Protein AF-A0AAN7I300-F1 (afdb_monomer_lite)

Radius of gyration: 16.45 Å; chains: 1; bounding box: 47×32×44 Å

Structure (mmCIF, N/CA/C/O backbone):
data_AF-A0AAN7I300-F1
#
_entry.id   AF-A0AAN7I300-F1
#
loop_
_atom_site.group_PDB
_atom_site.id
_atom_site.type_symbol
_atom_site.label_atom_id
_atom_site.label_alt_id
_atom_site.label_comp_id
_atom_site.label_asym_id
_atom_site.label_entity_id
_atom_site.label_seq_id
_atom_site.pdbx_PDB_ins_code
_atom_site.Cartn_x
_atom_site.Cartn_y
_atom_site.Cartn_z
_atom_site.occupancy
_atom_site.B_iso_or_equiv
_atom_site.auth_seq_id
_atom_site.auth_comp_id
_atom_site.auth_asym_id
_atom_site.auth_atom_id
_atom_site.pdbx_PDB_model_num
ATOM 1 N N . MET A 1 1 ? -17.670 -2.021 -3.461 1.00 69.38 1 MET A N 1
ATOM 2 C CA . MET A 1 1 ? -17.839 -1.219 -2.233 1.00 69.38 1 MET A CA 1
ATOM 3 C C . MET A 1 1 ? -18.799 -1.901 -1.283 1.00 69.38 1 MET A C 1
ATOM 5 O O . MET A 1 1 ? -18.322 -2.467 -0.312 1.00 69.38 1 MET A O 1
ATOM 9 N N . ASP A 1 2 ? -20.076 -2.029 -1.643 1.00 71.69 2 ASP A N 1
ATOM 10 C CA . ASP A 1 2 ? -21.124 -2.642 -0.813 1.00 71.69 2 ASP A CA 1
ATOM 11 C C . ASP A 1 2 ? -20.768 -3.980 -0.165 1.00 71.69 2 ASP A C 1
ATOM 13 O O . ASP A 1 2 ? -21.020 -4.165 1.016 1.00 71.69 2 ASP A O 1
ATOM 17 N N . ALA A 1 3 ? -20.178 -4.921 -0.905 1.00 71.38 3 ALA A N 1
ATOM 18 C CA . ALA A 1 3 ? -19.817 -6.221 -0.337 1.00 71.38 3 ALA A CA 1
ATOM 19 C C . ALA A 1 3 ? -18.744 -6.105 0.759 1.00 71.38 3 ALA A C 1
ATOM 21 O O . ALA A 1 3 ? -18.818 -6.797 1.769 1.00 71.38 3 ALA A O 1
ATOM 22 N N . PHE A 1 4 ? -17.764 -5.213 0.583 1.00 72.44 4 PHE A N 1
ATOM 23 C CA . PHE A 1 4 ? -16.735 -4.990 1.593 1.00 72.44 4 PHE A CA 1
ATO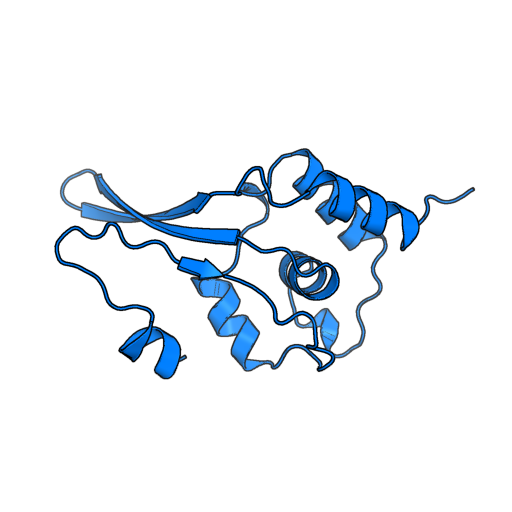M 24 C C . PHE A 1 4 ? -17.347 -4.315 2.822 1.00 72.44 4 PHE A C 1
ATOM 26 O O . PHE A 1 4 ? -17.196 -4.824 3.921 1.00 72.44 4 PHE A O 1
ATOM 33 N N . GLU A 1 5 ? -18.121 -3.247 2.633 1.00 72.56 5 GLU A N 1
ATOM 34 C CA . GLU A 1 5 ? -18.740 -2.487 3.727 1.00 72.56 5 GLU A CA 1
ATOM 35 C C . GLU A 1 5 ? -19.788 -3.292 4.511 1.00 72.56 5 GLU A C 1
ATOM 37 O O . GLU A 1 5 ? -19.861 -3.202 5.730 1.00 72.56 5 GLU A O 1
ATOM 42 N N . LYS A 1 6 ? -20.595 -4.110 3.827 1.00 71.50 6 LYS A N 1
ATOM 43 C CA . LYS A 1 6 ? -21.718 -4.833 4.448 1.00 71.50 6 LYS A CA 1
ATOM 44 C C . LYS A 1 6 ? -21.322 -6.175 5.059 1.00 71.50 6 LYS A C 1
ATOM 46 O O . LYS A 1 6 ? -22.068 -6.694 5.883 1.00 71.50 6 LYS A O 1
ATOM 51 N N . VAL A 1 7 ? -20.199 -6.761 4.636 1.00 69.19 7 VAL A N 1
ATOM 52 C CA . VAL A 1 7 ? -19.805 -8.123 5.043 1.00 69.19 7 VAL A CA 1
ATOM 53 C C . VAL A 1 7 ? -18.450 -8.146 5.738 1.00 69.19 7 VAL A C 1
ATOM 55 O O . VAL A 1 7 ? -18.305 -8.792 6.771 1.00 69.19 7 VAL A O 1
ATOM 58 N N . LEU A 1 8 ? -17.450 -7.461 5.182 1.00 68.56 8 LEU A N 1
ATOM 59 C CA . LEU A 1 8 ? -16.071 -7.531 5.675 1.00 68.56 8 LEU A CA 1
ATOM 60 C C . LEU A 1 8 ? -15.760 -6.422 6.680 1.00 68.56 8 LEU A C 1
ATOM 62 O O . LEU A 1 8 ? -15.025 -6.658 7.632 1.00 68.56 8 LEU A O 1
ATOM 66 N N . PHE A 1 9 ? -16.372 -5.251 6.525 1.00 68.81 9 PHE A N 1
ATOM 67 C CA . PHE A 1 9 ? -16.289 -4.119 7.443 1.00 68.81 9 PHE A CA 1
ATOM 68 C C . PHE A 1 9 ? -17.275 -4.254 8.616 1.00 68.81 9 PHE A C 1
ATOM 70 O O . PHE A 1 9 ? -17.870 -3.286 9.083 1.00 68.81 9 PHE A O 1
ATOM 77 N N . TYR A 1 10 ? -17.486 -5.479 9.099 1.00 68.69 10 TYR A N 1
ATOM 78 C CA . TYR A 1 10 ? -18.242 -5.690 10.324 1.00 68.69 10 TYR A CA 1
ATOM 79 C C . TYR A 1 10 ? -17.432 -5.153 11.509 1.00 68.69 10 TYR A C 1
ATOM 81 O O . TYR A 1 10 ? -16.278 -5.541 11.698 1.00 68.69 10 TYR A O 1
ATOM 89 N N . GLN A 1 11 ? -18.022 -4.269 12.312 1.00 66.00 11 GLN A N 1
ATOM 90 C CA . GLN A 1 11 ? -17.412 -3.772 13.544 1.00 66.00 11 GLN A CA 1
ATOM 91 C C . GLN A 1 11 ? -17.889 -4.601 14.730 1.00 66.00 11 GLN A C 1
ATOM 93 O O . GLN A 1 11 ? -19.088 -4.771 14.953 1.00 66.00 11 GLN A O 1
ATOM 98 N N . ASN A 1 12 ? -16.939 -5.143 15.488 1.00 70.50 12 ASN A N 1
ATOM 99 C CA . ASN A 1 12 ? -17.253 -5.817 16.735 1.00 70.50 12 ASN A CA 1
ATOM 100 C C . ASN A 1 12 ? -17.511 -4.780 17.849 1.00 70.50 12 ASN A C 1
ATOM 102 O O . ASN A 1 12 ? -17.231 -3.593 17.695 1.00 70.50 12 ASN A O 1
ATOM 106 N N . LYS A 1 13 ? -18.032 -5.233 18.994 1.00 74.62 13 LYS A N 1
ATOM 107 C CA . LYS A 1 13 ? -18.402 -4.352 20.119 1.00 74.62 13 LYS A CA 1
ATOM 108 C C . LYS A 1 13 ? -17.220 -3.607 20.757 1.00 74.62 13 LYS A C 1
ATOM 110 O O . LYS A 1 13 ? -17.451 -2.648 21.485 1.00 74.62 13 LYS A O 1
ATOM 115 N N . ASN A 1 14 ? -15.996 -4.063 20.507 1.00 72.44 14 ASN A N 1
ATOM 116 C CA . ASN A 1 14 ? -14.768 -3.523 21.081 1.00 72.44 14 ASN A CA 1
ATOM 117 C C . ASN A 1 14 ? -14.026 -2.595 20.109 1.00 72.44 14 ASN A C 1
ATOM 119 O O . ASN A 1 14 ? -13.034 -1.992 20.503 1.00 72.44 14 ASN A O 1
ATOM 123 N N . TYR A 1 15 ? -14.495 -2.480 18.861 1.00 68.12 15 TYR A N 1
ATOM 124 C CA . TYR A 1 15 ? -13.877 -1.681 17.801 1.00 68.12 15 TYR A CA 1
ATOM 125 C C . TYR A 1 15 ? -12.399 -2.028 17.521 1.00 68.12 15 TYR A C 1
ATOM 127 O O . TYR A 1 15 ? -11.659 -1.190 17.022 1.00 68.12 15 TYR A O 1
ATOM 135 N N . ASP A 1 16 ? -11.963 -3.263 17.792 1.00 73.94 16 ASP A N 1
ATOM 136 C CA . ASP A 1 16 ? -10.556 -3.700 17.693 1.00 73.94 16 ASP A CA 1
ATOM 137 C C . ASP A 1 16 ? -10.266 -4.597 16.471 1.00 73.94 16 ASP A C 1
ATOM 139 O O . ASP A 1 16 ? -9.259 -5.308 16.411 1.00 73.94 16 ASP A O 1
ATOM 143 N N . ASN A 1 17 ? -11.140 -4.563 15.462 1.00 79.31 17 ASN A N 1
ATOM 144 C CA . ASN A 1 17 ? -10.956 -5.359 14.252 1.00 79.31 17 ASN A CA 1
ATOM 145 C C . ASN A 1 17 ? -9.762 -4.870 13.424 1.00 79.31 17 ASN A C 1
ATOM 147 O O . ASN A 1 17 ? -9.604 -3.680 13.148 1.00 79.31 17 ASN A O 1
ATOM 151 N N . SER A 1 18 ? -8.973 -5.832 12.951 1.00 81.19 18 SER A N 1
ATOM 152 C CA . SER A 1 18 ? -7.923 -5.613 11.964 1.00 81.19 18 SER A CA 1
ATOM 153 C C . SER A 1 18 ? -8.131 -6.523 10.758 1.00 81.19 18 SER A C 1
ATOM 155 O O . SER A 1 18 ? -8.606 -7.655 10.877 1.00 81.19 18 SER A O 1
ATOM 157 N N . TRP A 1 19 ? -7.772 -6.023 9.579 1.00 84.44 19 TRP A N 1
ATOM 158 C CA . TRP A 1 19 ? -7.891 -6.740 8.317 1.00 84.44 19 TRP A CA 1
ATOM 159 C C . TRP A 1 19 ? -6.515 -6.959 7.719 1.00 84.44 19 TRP A C 1
ATOM 161 O O . TRP A 1 19 ? -5.792 -6.006 7.432 1.00 84.44 19 TRP A O 1
ATOM 171 N N . PHE A 1 20 ? -6.175 -8.224 7.482 1.00 85.88 20 PHE A N 1
ATOM 172 C CA . PHE A 1 20 ? -5.003 -8.572 6.695 1.00 85.88 20 PHE A CA 1
ATOM 173 C C . PHE A 1 20 ? -5.365 -8.586 5.209 1.00 85.88 20 PHE A C 1
ATOM 175 O O . PHE A 1 20 ? -6.137 -9.426 4.745 1.00 85.88 20 PHE A O 1
ATOM 182 N N . LEU A 1 21 ? -4.815 -7.629 4.470 1.00 86.75 21 LEU A N 1
ATOM 183 C CA . LEU A 1 21 ? -5.115 -7.381 3.070 1.00 86.75 21 LEU A CA 1
ATOM 184 C C . LEU A 1 21 ? -3.988 -7.929 2.201 1.00 86.75 21 LEU A C 1
ATOM 186 O O . LEU A 1 21 ? -2.806 -7.630 2.393 1.00 86.75 21 LEU A O 1
ATOM 190 N N . MET A 1 22 ? -4.374 -8.774 1.246 1.00 87.00 22 MET A N 1
ATOM 191 C CA . MET A 1 22 ? -3.452 -9.497 0.386 1.00 87.00 22 MET A CA 1
ATOM 192 C C . MET A 1 22 ? -3.908 -9.496 -1.066 1.00 87.00 22 MET A C 1
ATOM 194 O O . MET A 1 22 ? -5.082 -9.725 -1.356 1.00 87.00 22 MET A O 1
ATOM 198 N N . PHE A 1 23 ? -2.957 -9.357 -1.988 1.00 85.19 23 PHE A N 1
ATOM 199 C CA . PHE A 1 23 ? -3.222 -9.600 -3.401 1.00 85.19 23 PHE A CA 1
ATOM 200 C C . PHE A 1 23 ? -3.079 -11.077 -3.743 1.00 85.19 23 PHE A C 1
ATOM 202 O O . PHE A 1 23 ? -2.162 -11.771 -3.300 1.00 85.19 23 PHE A O 1
ATOM 209 N N . ASN A 1 24 ? -3.972 -11.559 -4.604 1.00 83.38 24 ASN A N 1
ATOM 210 C CA . ASN A 1 24 ? -3.859 -12.902 -5.147 1.00 83.38 24 ASN A CA 1
ATOM 211 C C . ASN A 1 24 ? -2.569 -13.022 -5.983 1.00 83.38 24 ASN A C 1
ATOM 213 O O . ASN A 1 24 ? -2.340 -12.260 -6.924 1.00 83.38 24 ASN A O 1
ATOM 217 N N . LYS A 1 25 ? -1.742 -14.030 -5.682 1.00 76.38 25 LYS A N 1
ATOM 218 C CA . LYS A 1 25 ? -0.480 -14.302 -6.393 1.00 76.38 25 LYS A CA 1
ATOM 219 C C . LYS A 1 25 ? -0.666 -14.544 -7.894 1.00 76.38 25 LYS A C 1
ATOM 221 O O . LYS A 1 25 ? 0.250 -14.276 -8.661 1.00 76.38 25 LYS A O 1
ATOM 226 N N . LYS A 1 26 ? -1.840 -15.027 -8.310 1.00 82.06 26 LYS A N 1
ATOM 227 C CA . LYS A 1 26 ? -2.184 -15.307 -9.713 1.00 82.06 26 LYS A CA 1
ATOM 228 C C . LYS A 1 26 ? -2.872 -14.137 -10.423 1.00 82.06 26 LYS A C 1
ATOM 230 O O . LYS A 1 26 ? -3.235 -14.277 -11.584 1.00 82.06 26 LYS A O 1
ATOM 235 N N . PHE A 1 27 ? -3.091 -13.012 -9.743 1.00 78.75 27 PHE A N 1
ATOM 236 C CA . PHE A 1 27 ? -3.720 -11.850 -10.361 1.00 78.75 27 PHE A CA 1
ATOM 237 C C . PHE A 1 27 ? -2.804 -11.254 -11.440 1.00 78.75 27 PHE A C 1
ATOM 239 O O . PHE A 1 27 ? -1.635 -10.963 -11.163 1.00 78.75 27 PHE A O 1
ATOM 246 N N . SER A 1 28 ? -3.343 -11.104 -12.652 1.00 78.12 28 SER A N 1
ATOM 247 C CA . SER A 1 28 ? -2.665 -10.555 -13.837 1.00 78.12 28 SER A CA 1
ATOM 248 C C . SER A 1 28 ? -3.502 -9.510 -14.588 1.00 78.12 28 SER A C 1
ATOM 250 O O . SER A 1 28 ? -3.085 -9.029 -15.639 1.00 78.12 28 SER A O 1
ATOM 252 N N . SER A 1 29 ? -4.687 -9.165 -14.080 1.00 82.00 29 SER A N 1
ATOM 253 C CA . SER A 1 29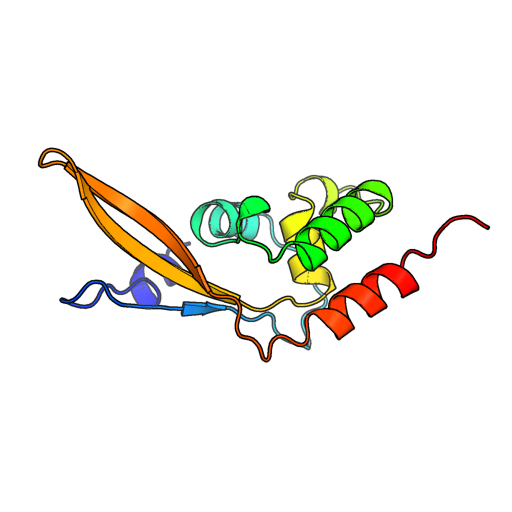 ? -5.565 -8.170 -14.700 1.00 82.00 29 SER A CA 1
ATOM 254 C C . SER A 1 29 ? -5.128 -6.744 -14.360 1.00 82.00 29 SER A C 1
ATOM 256 O O . SER A 1 29 ? -4.386 -6.509 -13.407 1.00 82.00 29 SER A O 1
ATOM 258 N N . THR A 1 30 ? -5.617 -5.773 -15.130 1.00 87.81 30 THR A N 1
ATOM 259 C CA . THR A 1 30 ? -5.470 -4.357 -14.787 1.00 87.81 30 THR A CA 1
ATOM 260 C C . THR A 1 30 ? -6.277 -4.017 -13.534 1.00 87.81 30 THR A C 1
ATOM 262 O O . THR A 1 30 ? -7.261 -4.681 -13.196 1.00 87.81 30 THR A O 1
ATOM 265 N N . ILE A 1 31 ? -5.847 -2.973 -12.826 1.00 90.94 31 ILE A N 1
ATOM 266 C CA . ILE A 1 31 ? -6.548 -2.468 -11.643 1.00 90.94 31 ILE A CA 1
ATOM 267 C C . ILE A 1 31 ? -7.920 -1.950 -12.093 1.00 90.94 31 ILE A C 1
ATOM 269 O O . ILE A 1 31 ? -7.973 -1.088 -12.957 1.00 90.94 31 ILE A O 1
ATOM 273 N N . PRO A 1 32 ? -9.051 -2.436 -11.573 1.00 90.94 32 PRO A N 1
ATOM 274 C CA . PRO A 1 32 ? -10.335 -1.927 -12.029 1.00 90.94 32 PRO A CA 1
ATOM 275 C C . PRO A 1 32 ? -10.602 -0.526 -11.438 1.00 90.94 32 PRO A C 1
ATOM 277 O O . PRO A 1 32 ? -10.270 -0.299 -10.274 1.00 90.94 32 PRO A O 1
ATOM 280 N N . PRO A 1 33 ? -11.262 0.403 -12.161 1.00 90.12 33 PRO A N 1
ATOM 281 C CA . PRO A 1 33 ? -11.488 1.773 -11.678 1.00 90.12 33 PRO A CA 1
ATOM 282 C C . PRO A 1 33 ? -12.202 1.862 -10.323 1.00 90.12 33 PRO A C 1
ATOM 284 O O . PRO A 1 33 ? -11.867 2.702 -9.495 1.00 90.12 33 PRO A O 1
ATOM 287 N N . TRP A 1 34 ? -13.144 0.952 -10.042 1.00 90.06 34 TRP A N 1
ATOM 288 C CA . TRP A 1 34 ? -13.842 0.922 -8.750 1.00 90.06 34 TRP A CA 1
ATOM 289 C C . TRP A 1 34 ? -12.897 0.668 -7.567 1.00 90.06 34 TRP A C 1
ATOM 291 O O . TRP A 1 34 ? -13.219 1.048 -6.441 1.00 90.06 34 TRP A O 1
ATOM 301 N N . PHE A 1 35 ? -11.746 0.028 -7.805 1.00 91.12 35 PHE A N 1
ATOM 302 C CA . PHE A 1 35 ? -10.769 -0.274 -6.764 1.00 91.12 35 PHE A CA 1
ATOM 303 C C . PHE A 1 35 ? -10.073 0.983 -6.252 1.00 91.12 35 PHE A C 1
ATOM 305 O O . PHE A 1 35 ? -9.677 1.001 -5.094 1.00 91.12 35 PHE A O 1
ATOM 312 N N . LEU A 1 36 ? -9.993 2.051 -7.056 1.00 91.81 36 LEU A N 1
ATOM 313 C CA . LEU A 1 36 ? -9.456 3.334 -6.602 1.00 91.81 36 LEU A CA 1
ATOM 314 C C . LEU A 1 36 ? -10.265 3.880 -5.420 1.00 91.81 36 LEU A C 1
ATOM 316 O O . LEU A 1 36 ? -9.693 4.204 -4.388 1.00 91.81 36 LEU A O 1
ATOM 320 N N . LYS A 1 37 ? -11.600 3.858 -5.517 1.00 90.25 37 LYS A N 1
ATOM 321 C CA . LYS A 1 37 ? -12.483 4.301 -4.427 1.00 90.25 37 LYS A CA 1
ATOM 322 C C . LYS A 1 37 ? -12.323 3.454 -3.160 1.00 90.25 37 LYS A C 1
ATOM 324 O O . LYS A 1 37 ? -12.444 3.957 -2.050 1.00 90.25 37 LYS A O 1
ATOM 329 N N . TRP A 1 38 ? -12.078 2.152 -3.315 1.00 89.81 38 TRP A N 1
ATOM 330 C CA . TRP A 1 38 ? -11.771 1.290 -2.172 1.00 89.81 38 TRP A CA 1
ATOM 331 C C . TRP A 1 38 ? -10.409 1.643 -1.564 1.00 89.81 38 TRP A C 1
ATOM 333 O O . TRP A 1 38 ? -10.281 1.749 -0.347 1.00 89.81 38 TRP A O 1
ATOM 343 N N . TRP A 1 39 ? -9.406 1.869 -2.412 1.00 91.31 39 TRP A N 1
ATOM 344 C CA . TRP A 1 39 ? -8.053 2.224 -2.003 1.00 91.31 39 TRP A CA 1
ATOM 345 C C . TRP A 1 39 ? -7.997 3.548 -1.240 1.00 91.31 39 TRP A C 1
ATOM 347 O O . TRP A 1 39 ? -7.308 3.629 -0.234 1.00 91.31 39 TRP A O 1
ATOM 357 N N . GLU A 1 40 ? -8.749 4.561 -1.662 1.00 89.12 40 GLU A N 1
ATOM 358 C CA . GLU A 1 40 ? -8.813 5.854 -0.965 1.00 89.12 40 GLU A CA 1
ATOM 359 C C . GLU A 1 40 ? -9.290 5.734 0.490 1.00 89.12 40 GLU A C 1
ATOM 361 O O . GLU A 1 40 ? -8.941 6.575 1.313 1.00 89.12 40 GLU A O 1
ATOM 366 N N . MET A 1 41 ? -10.056 4.689 0.823 1.00 83.75 41 MET A N 1
ATOM 367 C CA . MET A 1 41 ? -10.579 4.477 2.178 1.00 83.75 41 MET A CA 1
ATOM 368 C C . MET A 1 41 ? -9.794 3.450 2.999 1.00 83.75 41 MET A C 1
ATOM 370 O O . MET A 1 41 ? -9.741 3.568 4.219 1.00 83.75 41 MET A O 1
ATOM 374 N N . PHE A 1 42 ? -9.225 2.425 2.360 1.00 84.81 42 PHE A N 1
ATOM 375 C CA . PHE A 1 42 ? -8.623 1.275 3.057 1.00 84.81 42 PHE A CA 1
ATOM 376 C C . PHE A 1 42 ? -7.173 0.983 2.651 1.00 84.81 42 PHE A C 1
ATOM 378 O O . PHE A 1 42 ? -6.523 0.097 3.218 1.00 84.81 42 PHE A O 1
ATOM 385 N N . GLY A 1 43 ? -6.678 1.675 1.630 1.00 89.25 43 GLY A N 1
ATOM 386 C CA . GLY A 1 43 ? -5.316 1.550 1.147 1.00 89.25 43 GLY A CA 1
ATOM 387 C C . GLY A 1 43 ? -4.318 2.279 2.048 1.00 89.25 43 GLY A C 1
ATOM 388 O O . GLY A 1 43 ? -4.682 3.197 2.784 1.00 89.25 43 GLY A O 1
ATOM 389 N N . PRO A 1 44 ? -3.038 1.890 1.999 1.00 88.31 44 PRO A N 1
ATOM 390 C CA . PRO A 1 44 ? -1.986 2.648 2.642 1.00 88.31 44 PRO A CA 1
ATOM 391 C C . PRO A 1 44 ? -1.826 4.057 2.083 1.00 88.31 44 PRO A C 1
ATOM 393 O O . PRO A 1 44 ? -1.953 4.283 0.878 1.00 88.31 44 PRO A O 1
ATOM 396 N N . ILE A 1 45 ? -1.372 4.955 2.954 1.00 87.12 45 ILE A N 1
ATOM 397 C CA . ILE A 1 45 ? -0.755 6.225 2.564 1.00 87.12 45 ILE A CA 1
ATOM 398 C C . ILE A 1 45 ? 0.782 6.097 2.555 1.00 87.12 45 ILE A C 1
ATOM 400 O O . ILE A 1 45 ? 1.333 5.188 3.172 1.00 87.12 45 ILE A O 1
ATOM 404 N N . PRO A 1 46 ? 1.526 6.971 1.863 1.00 86.69 46 PRO A N 1
ATOM 405 C CA . PRO A 1 46 ? 2.987 6.878 1.841 1.00 86.69 46 PRO A CA 1
ATOM 406 C C . PRO A 1 46 ? 3.643 6.999 3.224 1.00 86.69 46 PRO A C 1
ATOM 408 O O . PRO A 1 46 ? 4.594 6.285 3.513 1.00 86.69 46 PRO A O 1
ATOM 411 N N . GLN A 1 47 ? 3.122 7.858 4.102 1.00 85.19 47 GLN A N 1
ATOM 412 C CA . GLN A 1 47 ? 3.759 8.210 5.381 1.00 85.19 47 GLN A CA 1
ATOM 413 C C . GLN A 1 47 ? 3.809 7.051 6.382 1.00 85.19 47 GLN A C 1
ATOM 415 O O . GLN A 1 47 ? 4.642 7.045 7.282 1.00 85.19 47 GLN A O 1
ATOM 420 N N . ILE A 1 48 ? 2.918 6.075 6.229 1.00 82.44 48 ILE A N 1
ATOM 421 C CA . ILE A 1 48 ? 2.848 4.907 7.110 1.00 82.44 48 ILE A CA 1
ATOM 422 C C . ILE A 1 48 ? 3.770 3.776 6.650 1.00 82.44 48 ILE A C 1
ATOM 424 O O . ILE A 1 48 ? 3.944 2.818 7.397 1.00 82.44 48 ILE A O 1
ATOM 428 N N . PHE A 1 49 ? 4.326 3.828 5.431 1.00 84.94 49 PHE A N 1
ATOM 429 C CA . PHE A 1 49 ? 5.320 2.847 4.989 1.00 84.94 49 PHE A CA 1
ATOM 430 C C . PHE A 1 49 ? 6.565 2.950 5.881 1.00 84.94 49 PHE A C 1
ATOM 432 O O . PHE A 1 49 ? 6.936 4.055 6.274 1.00 84.94 49 PHE A O 1
ATOM 439 N N . PRO A 1 50 ? 7.267 1.844 6.174 1.00 85.06 50 PRO A N 1
ATOM 440 C CA . PRO A 1 50 ? 8.594 1.928 6.771 1.00 85.06 50 PRO A CA 1
ATOM 441 C C . PRO A 1 50 ? 9.516 2.751 5.866 1.00 85.06 50 PRO A C 1
ATOM 443 O O . PRO A 1 50 ? 9.413 2.640 4.644 1.00 85.06 50 PRO A O 1
ATOM 446 N N . GLU A 1 51 ? 10.421 3.543 6.443 1.00 88.69 51 GLU A N 1
ATOM 447 C CA . GLU A 1 51 ? 11.297 4.468 5.702 1.00 88.69 51 GLU A CA 1
ATOM 448 C C . GLU A 1 51 ? 11.968 3.826 4.465 1.00 88.69 51 GLU A C 1
ATOM 450 O O . GLU A 1 51 ? 11.822 4.377 3.374 1.00 88.69 51 GLU A O 1
ATOM 455 N N . PRO A 1 52 ? 12.548 2.605 4.528 1.00 89.06 52 PRO A N 1
ATOM 456 C CA . PRO A 1 52 ? 13.136 1.976 3.339 1.00 89.06 52 PRO A CA 1
ATOM 457 C C . PRO A 1 52 ? 12.135 1.732 2.199 1.00 89.06 52 PRO A C 1
ATOM 459 O O . PRO A 1 52 ? 12.489 1.761 1.021 1.00 89.06 52 PRO A O 1
ATOM 462 N N . LEU A 1 53 ? 10.868 1.476 2.533 1.00 88.81 53 LEU A N 1
ATOM 463 C CA . LEU A 1 53 ? 9.811 1.269 1.550 1.00 88.81 53 LEU A CA 1
ATOM 464 C C . LEU A 1 53 ? 9.274 2.602 1.009 1.00 88.81 53 LEU A C 1
ATOM 466 O O . LEU A 1 53 ? 8.886 2.660 -0.156 1.00 88.81 53 LEU A O 1
ATOM 470 N N . GLN A 1 54 ? 9.297 3.675 1.807 1.00 91.75 54 GLN A N 1
ATOM 471 C CA . GLN A 1 54 ? 9.039 5.031 1.310 1.00 91.75 54 GLN A CA 1
ATOM 472 C C . GLN A 1 54 ? 10.085 5.439 0.271 1.00 91.75 54 GLN A C 1
ATOM 474 O O . GLN A 1 54 ? 9.737 5.990 -0.771 1.00 91.75 54 GLN A O 1
ATOM 479 N N . ASP A 1 55 ? 11.356 5.143 0.527 1.00 92.81 55 ASP A N 1
ATOM 480 C CA . ASP A 1 55 ? 12.455 5.425 -0.397 1.00 92.81 55 ASP A CA 1
ATOM 481 C C . ASP A 1 55 ? 12.293 4.647 -1.703 1.00 92.81 55 ASP A C 1
ATOM 483 O O . ASP A 1 55 ? 12.379 5.223 -2.791 1.00 92.81 55 ASP A O 1
ATOM 487 N N . ALA A 1 56 ? 11.963 3.357 -1.598 1.00 92.75 56 ALA A N 1
ATOM 488 C CA . ALA A 1 56 ? 11.646 2.528 -2.752 1.00 92.75 56 ALA A CA 1
ATOM 489 C C . ALA A 1 56 ? 10.426 3.048 -3.527 1.00 92.75 56 ALA A C 1
ATOM 491 O O . ALA A 1 56 ? 10.447 3.024 -4.755 1.00 92.75 56 ALA A O 1
ATOM 492 N N . LEU A 1 57 ? 9.396 3.562 -2.844 1.00 94.69 57 LEU A N 1
ATOM 493 C CA . LEU A 1 57 ? 8.246 4.202 -3.484 1.00 94.69 57 LEU A CA 1
ATOM 494 C C . LEU A 1 57 ? 8.657 5.468 -4.242 1.00 94.69 57 LEU A C 1
ATOM 496 O O . LEU A 1 57 ? 8.301 5.605 -5.407 1.00 94.69 57 LEU A O 1
ATOM 500 N N . ARG A 1 58 ? 9.451 6.364 -3.640 1.00 94.75 58 ARG A N 1
ATOM 501 C CA . ARG A 1 58 ? 9.951 7.567 -4.336 1.00 94.75 58 ARG A CA 1
ATOM 502 C C . ARG A 1 58 ? 10.775 7.194 -5.566 1.00 94.75 58 ARG A C 1
ATOM 504 O O . ARG A 1 58 ? 10.610 7.787 -6.632 1.00 94.75 58 ARG A O 1
ATOM 511 N N . TYR A 1 59 ? 11.637 6.190 -5.428 1.00 93.44 59 TYR A N 1
ATOM 512 C CA . TYR A 1 59 ? 12.442 5.686 -6.530 1.00 93.44 59 TYR A CA 1
ATOM 513 C C . TYR A 1 59 ? 11.570 5.092 -7.644 1.00 93.44 59 TYR A C 1
ATOM 515 O O . TYR A 1 59 ? 11.726 5.468 -8.807 1.00 93.44 59 TYR A O 1
ATOM 523 N N . PHE A 1 60 ? 10.602 4.246 -7.286 1.00 94.75 60 PHE A N 1
ATOM 524 C CA . PHE A 1 60 ? 9.611 3.688 -8.199 1.00 94.75 60 PHE A CA 1
ATOM 525 C C . PHE A 1 60 ? 8.852 4.790 -8.943 1.00 94.75 60 PHE A C 1
ATOM 527 O O . PHE A 1 60 ? 8.857 4.782 -10.168 1.00 94.75 60 PHE A O 1
ATOM 534 N N . SER A 1 61 ? 8.288 5.781 -8.247 1.00 93.25 61 SER A N 1
ATOM 535 C CA . SER A 1 61 ? 7.552 6.893 -8.867 1.00 93.25 61 SER A CA 1
ATOM 536 C C . SER A 1 61 ? 8.401 7.703 -9.850 1.00 93.25 61 SER A C 1
ATOM 538 O O . SER A 1 61 ? 7.885 8.199 -10.844 1.00 93.25 61 SER A O 1
ATOM 540 N N . SER A 1 62 ? 9.712 7.822 -9.611 1.00 93.00 62 SER A N 1
ATOM 541 C CA . SER A 1 62 ? 10.619 8.554 -10.509 1.00 93.00 62 SER A CA 1
ATOM 542 C C . SER A 1 62 ? 10.968 7.800 -11.800 1.00 93.00 62 SER A C 1
ATOM 544 O O . SER A 1 62 ? 11.439 8.403 -12.763 1.00 93.00 62 SER A O 1
ATOM 546 N N . ARG A 1 63 ? 10.782 6.474 -11.818 1.00 90.81 63 ARG A N 1
ATOM 547 C CA . ARG A 1 63 ? 11.210 5.589 -12.916 1.00 90.81 63 ARG A CA 1
ATOM 548 C C . ARG A 1 63 ? 10.057 4.910 -13.631 1.00 90.81 63 ARG A C 1
ATOM 550 O O . ARG A 1 63 ? 10.171 4.610 -14.819 1.00 90.81 63 ARG A O 1
ATOM 557 N N . HIS A 1 64 ? 8.978 4.624 -12.916 1.00 91.12 64 HIS A N 1
ATOM 558 C CA . HIS A 1 64 ? 7.871 3.863 -13.446 1.00 91.12 64 HIS A CA 1
ATOM 559 C C . HIS A 1 64 ? 7.088 4.699 -14.456 1.00 91.12 64 HIS A C 1
ATOM 561 O O . HIS A 1 64 ? 6.501 5.727 -14.130 1.00 91.12 64 HIS A O 1
ATOM 567 N N . GLN A 1 65 ? 7.054 4.221 -15.696 1.00 88.94 65 GLN A N 1
ATOM 568 C CA . GLN A 1 65 ? 6.202 4.779 -16.735 1.00 88.94 65 GLN A CA 1
ATOM 569 C C . GLN A 1 65 ? 4.874 4.027 -16.735 1.00 88.94 65 GLN A C 1
ATOM 571 O O . GLN A 1 65 ? 4.775 2.905 -17.238 1.00 88.94 65 GLN A O 1
ATOM 576 N N . ALA A 1 66 ? 3.860 4.640 -16.130 1.00 86.31 66 ALA A N 1
ATOM 577 C CA . ALA A 1 66 ? 2.521 4.082 -16.109 1.00 86.31 66 ALA A CA 1
ATOM 578 C C . ALA A 1 66 ? 1.916 4.060 -17.524 1.00 86.31 66 ALA A C 1
ATOM 580 O O . ALA A 1 66 ? 2.111 4.975 -18.325 1.00 86.31 66 ALA A O 1
ATOM 581 N N . SER A 1 67 ? 1.136 3.021 -17.828 1.00 87.31 67 SER A N 1
ATOM 582 C CA . SER A 1 67 ? 0.290 3.015 -19.029 1.00 87.31 67 SER A CA 1
ATOM 583 C C . SER A 1 67 ? -0.798 4.096 -18.939 1.00 87.31 67 SER A C 1
ATOM 585 O O . SER A 1 67 ? -1.118 4.557 -17.846 1.00 87.31 67 SER A O 1
ATOM 587 N N . ASN A 1 68 ? -1.457 4.421 -20.057 1.00 87.94 68 ASN A N 1
ATOM 588 C CA . ASN A 1 68 ? -2.593 5.364 -20.079 1.00 87.94 68 ASN A CA 1
ATOM 589 C C . ASN A 1 68 ? -3.711 5.010 -19.082 1.00 87.94 68 ASN A C 1
ATOM 591 O O . ASN A 1 68 ? -4.445 5.876 -18.614 1.00 87.94 68 ASN A O 1
ATOM 595 N N . HIS A 1 69 ? -3.876 3.719 -18.791 1.00 88.88 69 HIS A N 1
ATOM 596 C CA . HIS A 1 69 ? -4.803 3.258 -17.769 1.00 88.88 69 HIS A CA 1
ATOM 597 C C . HIS A 1 69 ? -4.188 3.397 -16.366 1.00 88.88 69 HIS A C 1
ATOM 599 O O . HIS A 1 69 ? -4.841 3.881 -15.451 1.00 88.88 69 HIS A O 1
ATOM 605 N N . GLY A 1 70 ? -2.930 2.981 -16.186 1.00 87.38 70 GLY A N 1
ATOM 606 C CA . GLY A 1 70 ? -2.226 3.032 -14.899 1.00 87.38 70 GLY A CA 1
ATOM 607 C C . GLY A 1 70 ? -2.045 4.444 -14.338 1.00 87.38 70 GLY A C 1
ATOM 608 O O . GLY A 1 70 ? -2.127 4.621 -13.129 1.00 87.38 70 GLY A O 1
ATOM 609 N N . SER A 1 71 ? -1.884 5.453 -15.197 1.00 90.88 71 SER A N 1
ATOM 610 C CA . SER A 1 71 ? -1.689 6.855 -14.795 1.00 90.88 71 SER A CA 1
ATOM 611 C C . SER A 1 71 ? -2.882 7.475 -14.060 1.00 90.88 71 SER A C 1
ATOM 613 O O . SER A 1 71 ? -2.749 8.541 -13.469 1.00 90.88 71 SER A O 1
ATOM 615 N N . GLN A 1 72 ? -4.042 6.812 -14.066 1.00 92.69 72 GLN A N 1
ATOM 616 C CA . GLN A 1 72 ? -5.235 7.229 -13.322 1.00 92.69 72 GLN A CA 1
ATOM 617 C C . GLN A 1 72 ? -5.175 6.844 -11.836 1.00 92.69 72 GLN A C 1
ATOM 619 O O . GLN A 1 72 ? -6.053 7.223 -11.066 1.00 92.69 72 GLN A O 1
ATOM 624 N N . PHE A 1 73 ? -4.170 6.062 -11.433 1.00 94.44 73 PHE A N 1
ATOM 625 C CA . PHE A 1 73 ? -4.031 5.521 -10.086 1.00 94.44 73 PHE A CA 1
ATOM 626 C C . PHE A 1 73 ? -2.776 6.082 -9.410 1.00 94.44 73 PHE A C 1
ATOM 628 O O . PHE A 1 73 ? -1.749 6.239 -10.073 1.00 94.44 73 PHE A O 1
ATOM 635 N N . PRO A 1 74 ? -2.802 6.317 -8.087 1.00 94.81 74 PRO A N 1
ATOM 636 C CA . PRO A 1 74 ? -1.627 6.789 -7.368 1.00 94.81 74 PRO A CA 1
ATOM 637 C C . PRO A 1 74 ? -0.496 5.754 -7.422 1.00 94.81 74 PRO A C 1
ATOM 639 O O . PRO A 1 74 ? -0.729 4.542 -7.431 1.00 94.81 74 PRO A O 1
ATOM 642 N N . GLU A 1 75 ? 0.750 6.215 -7.426 1.00 94.31 75 GLU A N 1
ATOM 643 C CA . GLU A 1 75 ? 1.935 5.372 -7.615 1.00 94.31 75 GLU A CA 1
ATOM 644 C C . GLU A 1 75 ? 2.084 4.342 -6.496 1.00 94.31 75 GLU A C 1
ATOM 646 O O . GLU A 1 75 ? 2.502 3.214 -6.746 1.00 94.31 75 GLU A O 1
ATOM 651 N N . ILE A 1 76 ? 1.665 4.688 -5.274 1.00 94.06 76 ILE A N 1
ATOM 652 C CA . ILE A 1 76 ? 1.639 3.748 -4.150 1.00 94.06 76 ILE A CA 1
ATOM 653 C C . ILE A 1 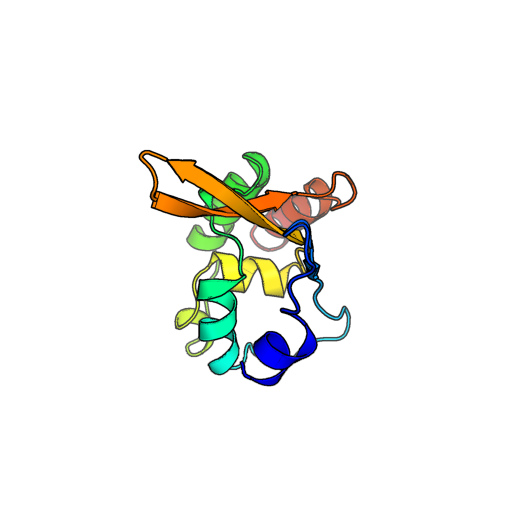76 ? 0.702 2.569 -4.415 1.00 94.06 76 ILE A C 1
ATOM 655 O O . ILE A 1 76 ? 1.067 1.432 -4.121 1.00 94.06 76 ILE A O 1
ATOM 659 N N . LEU A 1 77 ? -0.462 2.798 -5.031 1.00 94.31 77 LEU A N 1
ATOM 660 C CA . LEU A 1 77 ? -1.378 1.727 -5.422 1.00 94.31 77 LEU A CA 1
ATOM 661 C C . LEU A 1 77 ? -0.746 0.864 -6.519 1.00 94.31 77 LEU A C 1
ATOM 663 O O . LEU A 1 77 ? -0.746 -0.363 -6.416 1.00 94.31 77 LEU A O 1
ATOM 667 N N . GLN A 1 78 ? -0.151 1.496 -7.531 1.00 93.19 78 GLN A N 1
ATOM 668 C CA . GLN A 1 78 ? 0.521 0.790 -8.624 1.00 93.19 78 GLN A CA 1
ATOM 669 C C . GLN A 1 78 ? 1.665 -0.098 -8.109 1.00 93.19 78 GLN A C 1
ATOM 671 O O . GLN A 1 78 ? 1.686 -1.296 -8.396 1.00 93.19 78 GLN A O 1
ATOM 676 N N . MET A 1 79 ? 2.559 0.448 -7.280 1.00 92.69 79 MET A N 1
ATOM 677 C CA . MET A 1 79 ? 3.653 -0.289 -6.642 1.00 92.69 79 MET A CA 1
ATOM 678 C C . MET A 1 79 ? 3.118 -1.446 -5.791 1.00 92.69 79 MET A C 1
ATOM 680 O O . MET A 1 79 ? 3.593 -2.578 -5.889 1.00 92.69 79 MET A O 1
ATOM 684 N N . THR A 1 80 ? 2.096 -1.186 -4.978 1.00 91.38 80 THR A N 1
ATOM 685 C CA . THR A 1 80 ? 1.535 -2.176 -4.053 1.00 91.38 80 THR A CA 1
ATOM 686 C C . THR A 1 80 ? 0.908 -3.356 -4.798 1.00 91.38 80 THR A C 1
ATOM 688 O O . THR A 1 80 ? 1.121 -4.505 -4.409 1.00 91.38 80 THR A O 1
ATOM 691 N N . VAL A 1 81 ? 0.217 -3.110 -5.915 1.00 91.06 81 VAL A N 1
ATOM 692 C CA . VAL A 1 81 ? -0.316 -4.171 -6.786 1.00 91.06 81 VAL A CA 1
ATOM 693 C C . VAL A 1 81 ? 0.810 -4.906 -7.519 1.00 91.06 81 VAL A C 1
ATOM 695 O O . VAL A 1 81 ? 0.831 -6.138 -7.523 1.00 91.06 81 VAL A O 1
ATOM 698 N N . MET A 1 82 ? 1.762 -4.173 -8.108 1.00 90.06 82 MET A N 1
ATOM 699 C CA . MET A 1 82 ? 2.857 -4.733 -8.910 1.00 90.06 82 MET A CA 1
ATOM 700 C C . MET A 1 82 ? 3.733 -5.689 -8.093 1.00 90.06 82 MET A C 1
ATOM 702 O O . MET A 1 82 ? 3.972 -6.828 -8.505 1.00 90.06 82 MET A O 1
ATOM 706 N N . TYR A 1 83 ? 4.140 -5.262 -6.897 1.00 90.12 83 TYR A N 1
ATOM 707 C CA . TYR A 1 83 ? 4.985 -6.050 -5.997 1.00 90.12 83 TYR A CA 1
ATOM 708 C C . TYR A 1 83 ? 4.193 -6.887 -4.990 1.00 90.12 83 TYR A C 1
ATOM 710 O O . TYR A 1 83 ? 4.792 -7.577 -4.166 1.00 90.12 83 TYR A O 1
ATOM 718 N N . ARG A 1 84 ? 2.854 -6.871 -5.073 1.00 88.31 84 ARG A N 1
ATOM 719 C CA . ARG A 1 84 ? 1.940 -7.609 -4.184 1.00 88.31 84 ARG A CA 1
ATOM 720 C C . ARG A 1 84 ? 2.271 -7.366 -2.715 1.00 88.31 84 ARG A C 1
ATOM 722 O O . ARG A 1 84 ? 2.433 -8.297 -1.929 1.00 88.31 84 ARG A O 1
ATOM 729 N N . ILE A 1 85 ? 2.411 -6.096 -2.365 1.00 88.38 85 ILE A N 1
ATOM 730 C CA . ILE A 1 85 ? 2.712 -5.679 -1.003 1.00 88.38 85 ILE A CA 1
ATOM 731 C C . ILE A 1 85 ? 1.457 -5.942 -0.163 1.00 88.38 85 ILE A C 1
ATOM 733 O O . ILE A 1 85 ? 0.371 -5.477 -0.498 1.00 88.38 85 ILE A O 1
ATOM 737 N N . HIS A 1 86 ? 1.597 -6.739 0.894 1.00 87.25 86 HIS A N 1
ATOM 738 C CA . HIS A 1 86 ? 0.504 -7.071 1.810 1.00 87.25 86 HIS A CA 1
ATOM 739 C C . HIS A 1 86 ? 0.574 -6.170 3.039 1.00 87.25 86 HIS A C 1
ATOM 741 O O . HIS A 1 86 ? 1.652 -5.679 3.377 1.00 87.25 86 HIS A O 1
ATOM 747 N N . TRP A 1 87 ? -0.545 -5.989 3.735 1.00 87.31 87 TRP A N 1
ATOM 748 C CA . TRP A 1 87 ? -0.566 -5.160 4.934 1.00 87.31 87 TRP A CA 1
ATOM 749 C C . TRP A 1 87 ? -1.705 -5.477 5.893 1.00 87.31 87 TRP A C 1
ATOM 751 O O . TRP A 1 87 ? -2.668 -6.144 5.523 1.00 87.31 87 TRP A O 1
ATOM 761 N N . ILE A 1 88 ? -1.597 -4.983 7.129 1.00 84.81 88 ILE A N 1
ATOM 762 C CA . ILE A 1 88 ? -2.679 -5.031 8.112 1.00 84.81 88 ILE A CA 1
ATOM 763 C C . ILE A 1 88 ? -3.236 -3.622 8.283 1.00 84.81 88 ILE A C 1
ATOM 765 O O . ILE A 1 88 ? -2.501 -2.705 8.645 1.00 84.81 88 ILE A O 1
ATOM 769 N N . SER A 1 89 ? -4.529 -3.464 8.023 1.00 84.25 89 SER A N 1
ATOM 770 C CA . SER A 1 89 ? -5.281 -2.234 8.272 1.00 84.25 89 SER A CA 1
ATOM 771 C C . SER A 1 89 ? -6.109 -2.381 9.548 1.00 84.25 89 SER A C 1
ATOM 773 O O . SER A 1 89 ? -6.647 -3.456 9.817 1.00 84.25 89 SER A O 1
ATOM 775 N N . MET A 1 90 ? -6.204 -1.313 10.333 1.00 81.31 90 MET A N 1
ATOM 776 C CA . MET A 1 90 ? -6.997 -1.226 11.555 1.00 81.31 90 MET A CA 1
ATOM 777 C C . MET A 1 90 ? -7.545 0.197 11.702 1.00 81.31 90 MET A C 1
ATOM 779 O O . MET A 1 90 ? -6.916 1.159 11.269 1.00 81.31 90 MET A O 1
ATOM 783 N N . TRP A 1 91 ? -8.703 0.344 12.337 1.00 76.88 91 TRP A N 1
ATOM 784 C CA . TRP A 1 91 ? -9.190 1.653 12.766 1.00 76.88 91 TRP A CA 1
ATOM 785 C C . TRP A 1 91 ? -8.997 1.774 14.267 1.00 76.88 91 TRP A C 1
ATOM 787 O O . TRP A 1 91 ? -9.473 0.929 15.019 1.00 76.88 91 TRP A O 1
ATOM 797 N N . ASN A 1 92 ? -8.300 2.822 14.685 1.00 74.12 92 ASN A N 1
ATOM 798 C CA . ASN A 1 92 ? -8.214 3.216 16.077 1.00 74.12 92 ASN A CA 1
ATOM 799 C C . ASN A 1 92 ? -9.203 4.348 16.315 1.00 74.12 92 ASN A C 1
ATOM 801 O O . ASN A 1 92 ? -9.409 5.202 15.457 1.00 74.12 92 ASN A O 1
ATOM 805 N N . TYR A 1 93 ? -9.805 4.365 17.494 1.00 73.38 93 TYR A N 1
ATOM 806 C CA . TYR A 1 93 ? -10.683 5.447 17.900 1.00 73.38 93 TYR A CA 1
ATOM 807 C C . TYR A 1 93 ? -10.071 6.141 19.101 1.00 73.38 93 TYR A C 1
ATOM 809 O O . TYR A 1 93 ? -9.686 5.492 20.075 1.00 73.38 93 TYR A O 1
ATOM 817 N N . THR A 1 94 ? -9.980 7.461 19.026 1.00 74.94 94 THR A N 1
ATOM 818 C CA . THR A 1 94 ? -9.549 8.300 20.139 1.00 74.94 94 THR A CA 1
ATOM 819 C C . THR A 1 94 ? -10.664 9.280 20.472 1.00 74.94 94 THR A C 1
ATOM 821 O O . THR A 1 94 ? -11.415 9.706 19.599 1.00 74.94 94 THR A O 1
ATOM 824 N N . ILE A 1 95 ? -10.845 9.583 21.756 1.00 78.44 95 ILE A N 1
ATOM 825 C CA . ILE A 1 95 ? -11.818 10.588 22.189 1.00 78.44 95 ILE A CA 1
ATOM 826 C C . ILE A 1 95 ? -11.033 11.849 22.521 1.00 78.44 95 ILE A C 1
ATOM 828 O O . ILE A 1 95 ? -10.328 11.884 23.530 1.00 78.44 95 ILE A O 1
ATOM 832 N N . ASN A 1 96 ? -11.180 12.879 21.692 1.00 81.88 96 ASN A N 1
ATOM 833 C CA . ASN A 1 96 ? -10.524 14.170 21.866 1.00 81.88 96 ASN A CA 1
ATOM 834 C C . ASN A 1 96 ? -11.594 15.247 22.053 1.00 81.88 96 ASN A C 1
ATOM 836 O O . ASN A 1 96 ? -12.459 15.433 21.205 1.00 81.88 96 ASN A O 1
ATOM 840 N N . ASN A 1 97 ? -11.566 15.963 23.180 1.00 84.88 97 ASN A N 1
ATOM 841 C CA . ASN A 1 97 ? -12.520 17.042 23.489 1.00 84.88 97 ASN A CA 1
ATOM 842 C C . ASN A 1 97 ? -14.007 16.642 23.346 1.00 84.88 97 ASN A C 1
ATOM 844 O O . ASN A 1 97 ? -14.811 17.416 22.830 1.00 84.88 97 ASN A O 1
ATOM 848 N N . ASN A 1 98 ? -14.382 15.441 23.806 1.00 83.25 98 ASN A N 1
ATOM 849 C CA . ASN A 1 98 ? -15.725 14.854 23.646 1.00 83.25 98 ASN A CA 1
ATOM 850 C C . ASN A 1 98 ? -16.163 14.607 22.188 1.00 83.25 98 ASN A C 1
ATOM 852 O O . ASN A 1 98 ? -17.338 14.335 21.942 1.00 83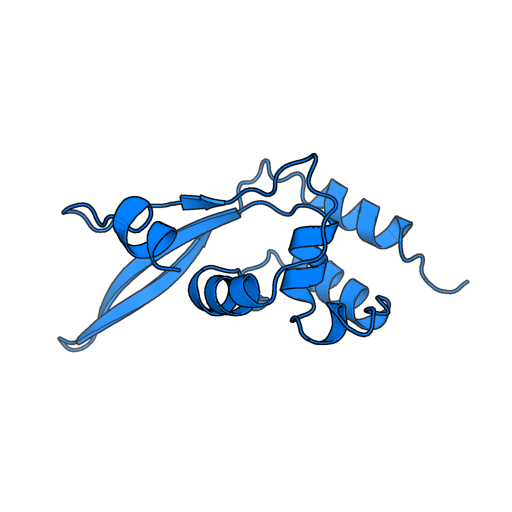.25 98 ASN A O 1
ATOM 856 N N . LEU A 1 99 ? -15.236 14.662 21.232 1.00 79.75 99 LEU A N 1
ATOM 857 C CA . LEU A 1 99 ? -15.433 14.214 19.859 1.00 79.75 99 LEU A CA 1
ATOM 858 C C . LEU A 1 99 ? -14.771 12.848 19.678 1.00 79.75 99 LEU A C 1
ATOM 860 O O . LEU A 1 99 ? -13.715 12.573 20.250 1.00 79.75 99 LEU A O 1
ATOM 864 N N . LEU A 1 100 ? -15.432 11.975 18.920 1.00 78.12 100 LEU A N 1
ATOM 865 C CA . LEU A 1 100 ? -14.884 10.680 18.540 1.00 78.12 100 LEU A CA 1
ATOM 866 C C . LEU A 1 100 ? -14.069 10.863 17.259 1.00 78.12 100 LEU A C 1
ATOM 868 O O . LEU A 1 100 ? -14.644 11.046 16.187 1.00 78.12 100 LEU A O 1
ATOM 872 N N . ASP A 1 101 ? -12.752 10.776 17.382 1.00 76.44 101 ASP A N 1
ATOM 873 C CA . ASP A 1 101 ? -11.833 10.802 16.256 1.00 76.44 101 ASP A CA 1
ATOM 874 C C . ASP A 1 101 ? -11.529 9.371 15.821 1.00 76.44 101 ASP A C 1
ATOM 876 O O . ASP A 1 101 ? -11.170 8.505 16.624 1.00 76.44 101 ASP A O 1
ATOM 880 N N . GLN A 1 102 ? -11.675 9.120 14.526 1.00 72.31 102 GLN A N 1
ATOM 881 C CA . GLN A 1 102 ? -11.293 7.863 13.906 1.00 72.31 102 GLN A CA 1
ATOM 882 C C . GLN A 1 102 ? -9.925 8.039 13.246 1.00 72.31 102 GLN A C 1
ATOM 884 O O . GLN A 1 102 ? -9.774 8.810 12.301 1.00 72.31 102 GLN A O 1
ATOM 889 N N . GLU A 1 103 ? -8.935 7.300 13.725 1.00 74.25 103 GLU A N 1
ATOM 890 C CA . GLU A 1 103 ? -7.585 7.281 13.183 1.00 74.25 103 GLU A CA 1
ATOM 891 C C . GLU A 1 103 ? -7.355 5.982 12.405 1.00 74.25 103 GLU A C 1
ATOM 893 O O . GLU A 1 103 ? -7.574 4.874 12.902 1.00 74.25 103 GLU A O 1
ATOM 898 N N . PHE A 1 104 ? -6.912 6.106 11.156 1.00 71.81 104 PHE A N 1
ATOM 899 C CA . PHE A 1 104 ? -6.506 4.950 10.369 1.00 71.81 104 PHE A CA 1
ATOM 900 C C . PHE A 1 104 ? -5.120 4.497 10.819 1.00 71.81 104 PHE A C 1
ATOM 902 O O . PHE A 1 104 ? -4.142 5.231 10.682 1.00 71.81 104 PHE A O 1
ATOM 909 N N . SER A 1 105 ? -5.029 3.276 11.338 1.00 71.38 105 SER A N 1
ATOM 910 C CA . SER A 1 105 ? -3.769 2.677 11.750 1.00 71.38 105 SER A CA 1
ATOM 911 C C . SER A 1 105 ? -3.399 1.517 10.849 1.00 71.38 105 SER A C 1
ATOM 913 O O . SER A 1 105 ? -4.232 0.773 10.327 1.00 71.38 105 SER A O 1
ATOM 915 N N . MET A 1 106 ? -2.100 1.353 10.663 1.00 72.94 106 MET A N 1
ATOM 916 C CA . MET A 1 106 ? -1.568 0.386 9.736 1.00 72.94 106 MET A CA 1
ATOM 917 C C . MET A 1 106 ? -0.351 -0.273 10.340 1.00 72.94 106 MET A C 1
ATOM 919 O O . MET A 1 106 ? 0.597 0.397 10.750 1.00 72.94 106 MET A O 1
ATOM 923 N N . LYS A 1 107 ? -0.378 -1.602 10.384 1.00 72.31 107 LYS A N 1
ATOM 924 C CA . LYS A 1 107 ? 0.737 -2.387 10.893 1.00 72.31 107 LYS A CA 1
ATOM 925 C C . LYS A 1 107 ? 1.383 -3.150 9.751 1.00 72.31 107 LYS A C 1
ATOM 927 O O . LYS A 1 107 ? 0.748 -3.953 9.063 1.00 72.31 107 LYS A O 1
ATOM 932 N N . TRP A 1 108 ? 2.676 -2.918 9.580 1.00 70.19 108 TRP A N 1
ATOM 933 C CA . TRP A 1 108 ? 3.517 -3.729 8.715 1.00 70.19 108 TRP A 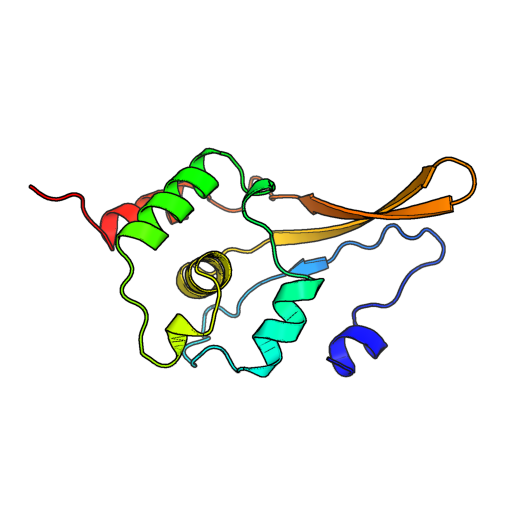CA 1
ATOM 934 C C . TRP A 1 108 ? 3.945 -4.953 9.504 1.00 70.19 108 TRP A C 1
ATOM 936 O O . TRP A 1 108 ? 4.454 -4.850 10.616 1.00 70.19 108 TRP A O 1
ATOM 946 N N . TRP A 1 109 ? 3.666 -6.130 8.962 1.00 64.31 109 TRP A N 1
ATOM 947 C CA . TRP A 1 109 ? 4.106 -7.366 9.581 1.00 64.31 109 TRP A CA 1
ATOM 948 C C . TRP A 1 109 ? 5.587 -7.571 9.254 1.00 64.31 109 TRP A C 1
ATOM 950 O O . TRP A 1 109 ? 5.964 -7.519 8.086 1.00 64.31 109 TRP A O 1
ATOM 960 N N . ASP A 1 110 ? 6.433 -7.831 10.252 1.00 65.19 110 ASP A N 1
ATOM 961 C CA . ASP A 1 110 ? 7.886 -8.010 10.050 1.00 65.19 110 ASP A CA 1
ATOM 962 C C . ASP A 1 110 ? 8.212 -9.129 9.041 1.00 65.19 110 ASP A C 1
ATOM 964 O O . ASP A 1 110 ? 9.229 -9.113 8.347 1.00 65.19 110 ASP A O 1
ATOM 968 N N . ASN A 1 111 ? 7.281 -10.070 8.867 1.00 63.94 111 ASN A N 1
ATOM 969 C CA . ASN A 1 111 ? 7.357 -11.139 7.875 1.00 63.94 111 ASN A CA 1
ATOM 970 C C . ASN A 1 111 ? 7.074 -10.697 6.430 1.00 63.94 111 ASN A C 1
ATOM 972 O O . ASN A 1 111 ? 7.127 -11.535 5.529 1.00 63.94 111 ASN A O 1
ATOM 976 N N . LEU A 1 112 ? 6.797 -9.416 6.162 1.00 67.88 112 LEU A N 1
ATOM 977 C CA . LEU A 1 112 ? 6.472 -8.916 4.818 1.00 67.88 112 LEU A CA 1
ATOM 978 C C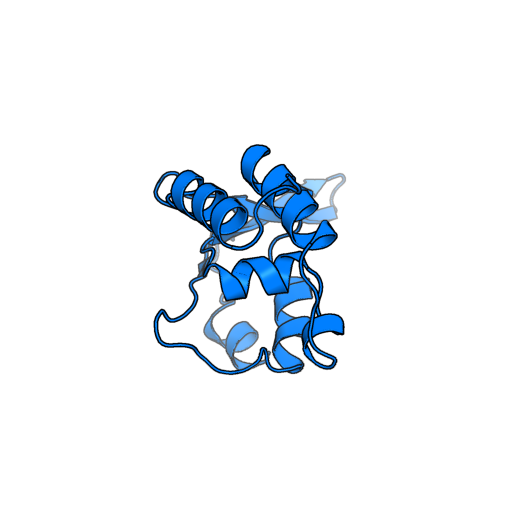 . LEU A 1 112 ? 7.647 -8.928 3.839 1.00 67.88 112 LEU A C 1
ATOM 980 O O . LEU A 1 112 ? 7.480 -8.532 2.689 1.00 67.88 112 LEU A O 1
ATOM 984 N N . ARG A 1 113 ? 8.818 -9.433 4.249 1.00 80.12 113 ARG A N 1
ATOM 985 C CA . ARG A 1 113 ? 10.010 -9.581 3.400 1.00 80.12 113 ARG A CA 1
ATOM 986 C C . ARG A 1 113 ? 10.299 -8.298 2.611 1.00 80.12 113 ARG A C 1
ATOM 988 O O . ARG A 1 113 ? 10.647 -8.359 1.436 1.00 80.12 113 ARG A O 1
ATOM 995 N N . ILE A 1 114 ? 10.169 -7.145 3.270 1.00 82.88 114 ILE A N 1
ATOM 996 C CA . ILE A 1 114 ? 10.287 -5.802 2.678 1.00 82.88 114 ILE A CA 1
ATOM 997 C C . ILE A 1 114 ? 11.582 -5.663 1.870 1.00 82.88 114 ILE A C 1
ATOM 999 O O . ILE A 1 114 ? 11.561 -5.188 0.741 1.00 82.88 114 ILE A O 1
ATOM 1003 N N . ASN A 1 115 ? 12.689 -6.200 2.385 1.00 86.75 115 ASN A N 1
ATOM 1004 C CA . ASN A 1 115 ? 13.973 -6.214 1.683 1.00 86.75 115 ASN A CA 1
ATOM 1005 C C . ASN A 1 115 ? 13.909 -6.924 0.319 1.00 86.75 115 ASN A C 1
ATOM 1007 O O . ASN A 1 115 ? 14.569 -6.504 -0.624 1.00 86.75 115 ASN A O 1
ATOM 1011 N N . GLN A 1 116 ? 13.111 -7.988 0.180 1.00 88.31 116 GLN A N 1
ATOM 1012 C CA . GLN A 1 116 ? 12.928 -8.672 -1.105 1.00 88.31 116 GLN A CA 1
ATOM 1013 C C . GLN A 1 116 ? 12.177 -7.788 -2.101 1.00 88.31 116 GLN A C 1
ATOM 1015 O O . GLN A 1 116 ? 12.553 -7.759 -3.269 1.00 88.31 116 GLN A O 1
ATOM 1020 N N . ILE A 1 117 ? 11.170 -7.042 -1.636 1.00 87.81 117 ILE A N 1
ATOM 1021 C CA . ILE A 1 117 ? 10.425 -6.081 -2.459 1.00 87.81 117 ILE A CA 1
ATOM 1022 C C . ILE A 1 117 ? 11.355 -4.960 -2.923 1.00 87.81 117 ILE A C 1
ATOM 1024 O O . ILE A 1 117 ? 11.446 -4.709 -4.119 1.00 87.81 117 ILE A O 1
ATOM 1028 N N . ILE A 1 118 ? 12.102 -4.343 -2.004 1.00 88.25 118 ILE A N 1
ATOM 1029 C CA . ILE A 1 118 ? 13.046 -3.257 -2.315 1.00 88.25 118 ILE A CA 1
ATOM 1030 C C . ILE A 1 118 ? 14.095 -3.726 -3.329 1.00 88.25 118 ILE A C 1
ATOM 1032 O O . ILE A 1 118 ? 14.316 -3.079 -4.352 1.00 88.25 118 ILE A O 1
ATOM 1036 N N . ASN A 1 119 ? 14.691 -4.898 -3.101 1.00 90.50 119 ASN A N 1
ATOM 1037 C CA . ASN A 1 119 ? 15.654 -5.476 -4.033 1.00 90.50 119 ASN A CA 1
ATOM 1038 C C . ASN A 1 119 ? 15.038 -5.740 -5.410 1.00 90.50 119 ASN A C 1
ATOM 1040 O O . ASN A 1 119 ? 15.720 -5.573 -6.417 1.00 90.50 119 ASN A O 1
ATOM 1044 N N . GLN A 1 120 ? 13.772 -6.159 -5.470 1.00 91.44 120 GLN A N 1
ATOM 1045 C CA . GLN A 1 120 ? 13.090 -6.370 -6.742 1.00 91.44 120 GLN A CA 1
ATOM 1046 C C . GLN A 1 120 ? 12.836 -5.044 -7.468 1.00 91.44 120 GLN A C 1
ATOM 1048 O O . GLN A 1 120 ? 13.126 -4.957 -8.654 1.00 91.44 120 GLN A O 1
ATOM 1053 N N . VAL A 1 121 ? 12.413 -3.996 -6.754 1.00 90.69 121 VAL A N 1
ATOM 1054 C CA . VAL A 1 121 ? 12.228 -2.650 -7.321 1.00 90.69 121 VAL A CA 1
ATOM 1055 C C . VAL A 1 121 ? 13.515 -2.142 -7.970 1.00 90.69 121 VAL A C 1
ATOM 1057 O O . VAL A 1 121 ? 13.491 -1.674 -9.105 1.00 90.69 121 VAL A O 1
ATOM 1060 N N . HIS A 1 122 ? 14.655 -2.275 -7.290 1.00 88.88 122 HIS A N 1
ATOM 1061 C CA . HIS A 1 122 ? 15.943 -1.854 -7.846 1.00 88.88 122 HIS A CA 1
ATOM 1062 C C . HIS A 1 122 ? 16.426 -2.725 -9.012 1.00 88.88 122 HIS A C 1
ATOM 1064 O O . HIS A 1 122 ? 17.152 -2.231 -9.870 1.00 88.88 122 HIS A O 1
ATOM 1070 N N . LYS A 1 123 ? 16.039 -4.005 -9.064 1.00 90.56 123 LYS A N 1
ATOM 1071 C CA . LYS A 1 123 ? 16.331 -4.876 -10.214 1.00 90.56 123 LYS A CA 1
ATOM 1072 C C . LYS A 1 123 ? 15.495 -4.511 -11.435 1.00 90.56 123 LYS A C 1
ATOM 1074 O O . LYS A 1 123 ? 16.028 -4.501 -12.538 1.00 90.56 123 LYS A O 1
ATOM 1079 N N . ASP A 1 124 ? 14.213 -4.225 -11.231 1.00 91.25 124 ASP A N 1
ATOM 1080 C CA . ASP A 1 124 ? 13.276 -3.898 -12.309 1.00 91.25 124 ASP A CA 1
ATOM 1081 C C . ASP A 1 124 ? 13.540 -2.490 -12.866 1.00 91.25 124 ASP A C 1
ATOM 1083 O O . ASP A 1 124 ? 13.335 -2.232 -14.052 1.00 91.25 124 ASP A O 1
ATOM 1087 N N . PHE A 1 125 ? 14.059 -1.593 -12.024 1.00 88.75 125 PHE A N 1
ATOM 1088 C CA . PHE A 1 125 ? 14.436 -0.232 -12.383 1.00 88.75 125 PHE A CA 1
ATOM 1089 C C . PHE A 1 125 ? 15.888 0.036 -11.954 1.00 88.75 125 PHE A C 1
ATOM 1091 O O . PHE A 1 125 ? 16.104 0.666 -10.920 1.00 88.75 125 PHE A O 1
ATOM 1098 N N . PRO A 1 126 ? 16.912 -0.430 -12.689 1.00 83.12 126 PRO A N 1
ATOM 1099 C CA . PRO A 1 126 ? 18.301 -0.190 -12.311 1.00 83.12 126 PRO A CA 1
ATOM 1100 C C . PRO A 1 126 ? 18.667 1.302 -12.429 1.00 83.12 126 PRO A C 1
ATOM 1102 O O . PRO A 1 126 ? 18.120 2.007 -13.286 1.00 83.12 126 PRO A O 1
ATOM 1105 N N . PRO A 1 127 ? 19.575 1.814 -11.575 1.00 75.56 127 PRO A N 1
ATOM 1106 C CA . PRO A 1 127 ? 20.068 3.179 -11.703 1.00 75.56 127 PRO A CA 1
ATOM 1107 C C . PRO A 1 127 ? 20.798 3.371 -13.048 1.00 75.56 127 PRO A C 1
ATOM 1109 O O . PRO A 1 127 ? 21.318 2.400 -13.604 1.00 75.56 127 PRO A O 1
ATOM 1112 N N . PRO A 1 128 ? 20.840 4.602 -13.592 1.00 71.38 128 PRO A N 1
ATOM 1113 C CA . PRO A 1 128 ? 21.595 4.895 -14.804 1.00 71.38 128 PRO A CA 1
ATOM 1114 C C . PRO A 1 128 ? 23.077 4.602 -14.558 1.00 71.38 128 PRO A C 1
ATOM 1116 O O . PRO A 1 128 ? 23.587 4.929 -13.485 1.00 71.38 128 PRO A O 1
ATOM 1119 N N . ILE A 1 129 ? 23.721 3.983 -15.547 1.00 63.72 129 ILE A N 1
ATOM 1120 C CA . ILE A 1 129 ? 25.173 3.755 -15.594 1.00 63.72 129 ILE A CA 1
ATOM 1121 C C . ILE A 1 129 ? 25.890 5.088 -15.815 1.00 63.72 129 ILE A C 1
ATOM 1123 O O . ILE A 1 129 ? 25.374 5.888 -16.631 1.00 63.72 129 ILE A O 1
#

pLDDT: mean 83.27, std 8.63, range [63.72, 94.81]

Sequence (129 aa):
MDAFEKVLFYQNKNYDNSWFLMFNKKFSSTIPPWFLKWWEMFGPIPQIFPEPLQDALRYFSSRHQASNHGSQFPEILQMTVMYRIHWISMWNYTINNNLLDQEFSMKWWDNLRINQIINQVHKDFPPPI

Organism: Quercus rubra (NCBI:txid3512)

Secondary structure (DSSP, 8-state):
-HHIIIIISPPPTT---EEEE---TT--SPPPHHHHHHHHHHSPPGGGS-HHHHHHHHHHHHH----TTGGGS-HHHHHHHHTT--EEEEEEEEEETTEEEEEEEEE--GGG-HHHHHHHHHHHSPPP-

Foldseek 3Di:
DCCCVVPVVDADPVQWDKDKDWDDPPDDDDDDPVVQVVCVPFNDDLVQDDPLVNVLLVVCVVFDDADPRRVVHDSSVVLCNVLGQIWMWGWDWDQDPNDIDIDIDIDDDPPSPVVVSSVVSCVVGPDDD

=== Feature glossary ===
The record interleaves many kinds of information about one protein. Here is each kind framed as the question it answers.

Q: What known structures does this most resemble?
A: Structural nearest neighbors (via Foldseek easy-search vs the PDB). Reported per hit: target PDB id, E-value, and alignment TM-score. A TM-score above ~0.5 is the conventional threshold for 'same fold'.

Q: Where is each backbone atom in 3D?
A: The mmCIF table is the protein's shape written out atom by atom. For each backbone N, Cα, C, and carbonyl O, it records an (x, y, z) coordinate triple in Å plus the residue type, chain letter, and residue number.

Q: What are the backbone torsion angles?
A: The φ/ψ torsion pair specifies the backbone conformation at each residue. φ rotates about the N–Cα bond, ψ about the Cα–C bond. Steric clashes forbid most of the (φ, ψ) plane — the allowed regions (α-helix basin, β-sheet basin, left-handed helix) are the Ramachandran-allowed regions.

Q: Which residues are buried vs exposed?
A: Solvent-accessible surface area (SASA) is the area in Å² traced out by the centre of a 1.4 Å probe sphere (a water molecule) rolled over the protein's van der Waals surface (Shrake–Rupley / Lee–Richards construction). Buried residues have near-zero SASA; fully exposed residues can exceed 200 Å². The total SASA scales roughly with the number of surface residues.

Q: How confident is the AlphaFold model at each residue?
A: pLDDT is the predicted lDDT-Cα score: AlphaFold's confidence that the local environment of each residue (all inter-atomic distances within 15 Å) is correctly placed. It is a per-residue number between 0 and 100, with higher meaning more reliable.

Q: What does the local fold look like, residue by residue?
A: 3Di is Foldseek's structural alphabet. Each residue is assigned one of twenty discrete states based on how its Cα sits relative to its spatial (not sequential) neighbors. Aligning 3Di strings finds structural homologs roughly as well as full 3D superposition, but orders of magnitude faster.

Q: How big and how compact is the whole molecule?
A: Radius of gyration (Rg) is the root-mean-square distance of Cα atoms from their centroid — a single number for overall size and compactness. A globular domain of N residues has Rg ≈ 2.2·N^0.38 Å; an extended or disordered chain has a much larger Rg. The Cα contact count is the number of residue pairs whose Cα atoms are within 8 Å and are more than four positions apart in sequence — a standard proxy for tertiary packing density. The bounding box is the smallest axis-aligned box enclosing all Cα atoms.

Q: Which residues are in helices, strands, or loops?
A: DSSP 8-state secondary structure assigns each residue one of H (α-helix), G (3₁₀-helix), I (π-helix), E (extended β-strand), B (isolated β-bridge), T (hydrogen-bonded turn), S (bend), or '-' (coil). The assignment is computed from backbone hydrogen-bond geometry via the Kabsch–Sander algorithm.

Q: How mobile is each atom in the crystal?
A: Crystallographic B-factors measure how much each atom's electron density is smeared out, in Å². They rise in mobile loops and surface residues and fall in the buried interior. In AlphaFold models this column is repurposed to hold pLDDT instead.

Q: What if only a Cα trace is available?
A: P-SEA three-state annotation labels each residue as helix, strand, or coil based purely on the geometry of the Cα trace. It serves as a fallback when the full backbone (and thus DSSP) is unavailable.

Q: What family and function is it annotated with?
A: Database cross-references. InterPro integrates a dozen domain/family signature databases into unified entries with residue-range hits. GO terms attach function/process/location labels with evidence codes. CATH codes position the fold in a four-level structural taxonomy. Organism is the NCBI-taxonomy species name.

Q: Are the domains correctly placed relative to each other?
A: Predicted Aligned Error (PAE) is an AlphaFold confidence matrix: entry (i, j) is the expected error in the position of residue j, in ångströms, when the prediction is superimposed on the true structure at residue i. Low PAE within a block of residues means that block is internally rigid and well-predicted; high PAE between two blocks means their relative placement is uncertain even if each block individually is confident.

Q: What do the diagnostic plots show?
A: Three diagnostic plots accompany the record. The Cα contact map visualizes the tertiary structure as a 2D adjacency matrix (8 Å cutoff, sequence-local contacts suppressed). The Ramachandran plot shows the distribution of backbone (φ, ψ) torsions, with points in the α and β basins reflecting secondary structure content. The PAE plot shows AlphaFold's inter-residue confidence as a color matrix.

Q: What is the amino-acid chain?
A: Primary structure: the covalent order of the twenty standard amino acids along the backbone. Two proteins with the same sequence will (almost always) fold to the same structure; two with 30% identity often share a fold but not the details.

Q: What do the rendered images show?
A: The six renders are orthographic views along the three Cartesian axes in both directions. Representation (cartoon, sticks, or surface) and color scheme (sequence-rainbow or by-chain) vary across proteins so the training set covers all the common visualization conventions.